Protein AF-A0A1B8UPN3-F1 (afdb_monomer_lite)

Radius of gyration: 16.13 Å; chains: 1; bounding box: 35×47×31 Å

pLDDT: mean 73.23, std 12.54, range [35.97, 93.94]

Foldseek 3Di:
DEDEQDFFPADAQFKKFWQQWDADPNDTDHGRFIKTFHDAAWQWTWIGTPPCVPVDTDIGGRVCCVVTIDTDPVRHPPQLVVLVVQCVVVPDDDWDQAFFWQDSDPVYIYGHDHPWIWDWDWDADPVRWIKTFTATDPRRGGRTIHGPVSCCVRCPDD

Structure (mmCIF, N/CA/C/O backbone):
data_AF-A0A1B8UPN3-F1
#
_entry.id   AF-A0A1B8UPN3-F1
#
loop_
_atom_site.group_PDB
_atom_site.id
_atom_site.type_symbol
_atom_site.label_atom_id
_atom_site.label_alt_id
_atom_site.label_comp_id
_atom_site.label_asym_id
_atom_site.label_entity_id
_atom_site.label_seq_id
_atom_site.pdbx_PDB_ins_code
_atom_site.Cartn_x
_atom_site.Cartn_y
_atom_site.Cartn_z
_atom_site.occupancy
_atom_site.B_iso_or_equiv
_atom_site.auth_seq_id
_atom_site.auth_comp_id
_atom_site.auth_asym_id
_atom_site.auth_atom_id
_atom_site.pdbx_PDB_model_num
ATOM 1 N N . MET A 1 1 ? -18.777 2.223 -8.160 1.00 45.97 1 MET A N 1
ATOM 2 C CA . MET A 1 1 ? -18.768 2.245 -6.682 1.00 45.97 1 MET A CA 1
ATOM 3 C C . MET A 1 1 ? -17.719 3.257 -6.261 1.00 45.97 1 MET A C 1
ATOM 5 O O . MET A 1 1 ? -16.617 3.184 -6.789 1.00 45.97 1 MET A O 1
ATOM 9 N N . ALA A 1 2 ? -18.079 4.237 -5.431 1.00 46.97 2 ALA A N 1
ATOM 10 C CA . ALA A 1 2 ? -17.120 5.192 -4.884 1.00 46.97 2 ALA A CA 1
ATOM 11 C C . ALA A 1 2 ? -16.565 4.609 -3.584 1.00 46.97 2 ALA A C 1
ATOM 13 O O . ALA A 1 2 ? -17.341 4.285 -2.689 1.00 46.97 2 ALA A O 1
ATOM 14 N N . ILE A 1 3 ? -15.250 4.436 -3.513 1.00 53.28 3 ILE A N 1
ATOM 15 C CA . ILE A 1 3 ? -14.555 4.018 -2.297 1.00 53.28 3 ILE A CA 1
ATOM 16 C C . ILE A 1 3 ? -13.811 5.261 -1.807 1.00 53.28 3 ILE A C 1
ATOM 18 O O . ILE A 1 3 ? -13.117 5.904 -2.594 1.00 53.28 3 ILE A O 1
ATOM 22 N N . TYR A 1 4 ? -13.996 5.653 -0.548 1.00 60.28 4 TYR A N 1
ATOM 23 C CA . TYR A 1 4 ? -13.131 6.666 0.076 1.00 60.28 4 TYR A CA 1
ATOM 24 C C . TYR A 1 4 ? -11.701 6.117 0.171 1.00 60.28 4 TYR A C 1
ATOM 26 O O . TYR A 1 4 ? -11.541 4.934 -0.078 1.00 60.28 4 TYR A O 1
ATOM 34 N N . LEU A 1 5 ? -10.657 6.893 0.470 1.00 64.19 5 LEU A N 1
ATOM 35 C CA . LEU A 1 5 ? -9.333 6.293 0.713 1.00 64.19 5 LEU A CA 1
ATOM 36 C C . LEU A 1 5 ? -9.246 5.742 2.154 1.00 64.19 5 LEU A C 1
ATOM 38 O O . LEU A 1 5 ? -8.846 6.520 3.018 1.00 64.19 5 LEU A O 1
ATOM 42 N N . PRO A 1 6 ? -9.561 4.463 2.494 1.00 64.56 6 PRO A N 1
ATOM 43 C CA . PRO A 1 6 ? -8.996 3.901 3.710 1.00 64.56 6 PRO A CA 1
ATOM 44 C C . PRO A 1 6 ? -7.456 3.900 3.683 1.00 64.56 6 PRO A C 1
ATOM 46 O O . PRO A 1 6 ? -6.831 3.933 2.617 1.00 64.56 6 PRO A O 1
ATOM 49 N N . PRO A 1 7 ? -6.833 3.843 4.864 1.00 68.19 7 PRO A N 1
ATOM 50 C CA . PRO A 1 7 ? -5.392 3.704 4.974 1.00 68.19 7 PRO A CA 1
ATOM 51 C C . PRO A 1 7 ? -4.907 2.430 4.269 1.00 68.19 7 PRO A C 1
ATOM 53 O O . PRO A 1 7 ? -5.611 1.416 4.177 1.00 68.19 7 PRO A O 1
ATOM 56 N N . LEU A 1 8 ? -3.685 2.499 3.750 1.00 75.31 8 LEU A N 1
ATOM 57 C CA . LEU A 1 8 ? -2.956 1.328 3.280 1.00 75.31 8 LEU A CA 1
ATOM 58 C C . LEU A 1 8 ? -2.722 0.374 4.466 1.00 75.31 8 LEU A C 1
ATOM 60 O O . LEU A 1 8 ? -2.355 0.807 5.552 1.00 75.31 8 LEU A O 1
ATOM 64 N N . TYR A 1 9 ? -2.912 -0.925 4.246 1.00 79.75 9 TYR A N 1
ATOM 65 C CA . TYR A 1 9 ? -2.700 -1.980 5.238 1.00 79.75 9 TYR A CA 1
ATOM 66 C C . TYR A 1 9 ? -1.253 -2.022 5.755 1.00 79.75 9 TYR A C 1
ATOM 68 O O . TYR A 1 9 ? -1.013 -2.230 6.940 1.00 79.75 9 TYR A O 1
ATOM 76 N N . CYS A 1 10 ? -0.279 -1.821 4.865 1.00 80.62 10 CYS A N 1
ATOM 77 C CA . CYS A 1 10 ? 1.143 -1.718 5.196 1.00 80.62 10 CYS A CA 1
ATOM 78 C C . CYS A 1 10 ? 1.923 -0.948 4.112 1.00 80.62 10 CYS A C 1
ATOM 80 O O . CYS A 1 10 ? 1.355 -0.555 3.087 1.00 80.62 10 CYS A O 1
ATOM 82 N N . GLY A 1 11 ? 3.217 -0.707 4.349 1.00 76.06 11 GLY A N 1
ATOM 83 C CA . GLY A 1 11 ? 4.098 0.071 3.472 1.00 76.06 11 GLY A CA 1
ATOM 84 C C . GLY A 1 11 ? 4.923 -0.755 2.489 1.00 76.06 11 GLY A C 1
ATOM 85 O O . GLY A 1 11 ? 4.898 -1.985 2.503 1.00 76.06 11 GLY A O 1
ATOM 86 N N . TYR A 1 12 ? 5.681 -0.054 1.642 1.00 76.19 12 TYR A N 1
ATOM 87 C CA . TYR A 1 12 ? 6.756 -0.652 0.844 1.00 76.19 12 TYR A CA 1
ATOM 88 C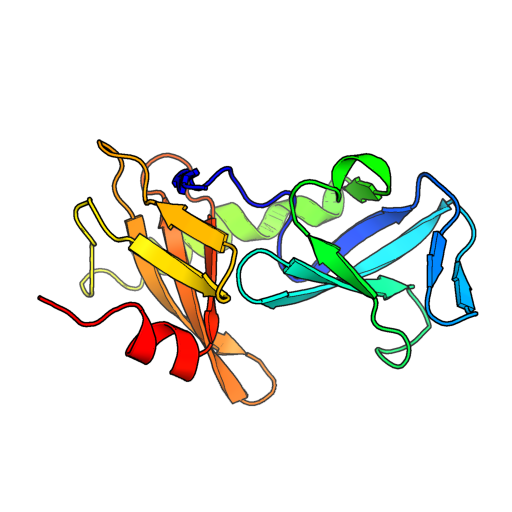 C . TYR A 1 12 ? 7.781 -1.308 1.781 1.00 76.19 12 TYR A C 1
ATOM 90 O O . TYR A 1 12 ? 8.035 -0.777 2.859 1.00 76.19 12 TYR A O 1
ATOM 98 N N . GLU A 1 13 ? 8.325 -2.465 1.396 1.00 77.88 13 GLU A N 1
ATOM 99 C CA . GLU A 1 13 ? 9.269 -3.274 2.190 1.00 77.88 13 GLU A CA 1
ATOM 100 C C . GLU A 1 13 ? 8.710 -3.853 3.499 1.00 77.88 13 GLU A C 1
ATOM 102 O O . GLU A 1 13 ? 9.427 -4.554 4.216 1.00 77.88 13 GLU A O 1
ATOM 107 N N . ALA A 1 14 ? 7.421 -3.646 3.794 1.00 83.75 14 ALA A N 1
ATOM 108 C CA . ALA A 1 14 ? 6.802 -4.216 4.981 1.00 83.75 14 ALA A CA 1
ATOM 109 C C . ALA A 1 14 ? 6.948 -5.743 4.991 1.00 83.75 14 ALA A C 1
ATOM 111 O O . ALA A 1 14 ? 6.705 -6.426 3.987 1.00 83.75 14 ALA A O 1
ATOM 112 N N . ARG A 1 15 ? 7.343 -6.270 6.152 1.00 88.81 15 ARG A N 1
ATOM 113 C CA . ARG A 1 15 ? 7.466 -7.706 6.403 1.00 88.81 15 ARG A CA 1
ATOM 114 C C . ARG A 1 15 ? 6.130 -8.247 6.882 1.00 88.81 15 ARG A C 1
ATOM 116 O O . ARG A 1 15 ? 5.549 -7.746 7.842 1.00 88.81 15 ARG A O 1
ATOM 123 N N . LEU A 1 16 ? 5.668 -9.288 6.209 1.00 90.44 16 LEU A N 1
ATOM 124 C CA . LEU A 1 16 ? 4.365 -9.893 6.423 1.00 90.44 16 LEU A CA 1
ATOM 125 C C . LEU A 1 16 ? 4.543 -11.359 6.805 1.00 90.44 16 LEU A C 1
ATOM 127 O O . LEU A 1 16 ? 5.362 -12.066 6.217 1.00 90.44 16 LEU A O 1
ATOM 131 N N . LYS A 1 17 ? 3.748 -11.834 7.754 1.00 92.44 17 LYS A N 1
ATOM 132 C CA . LYS A 1 17 ? 3.584 -13.252 8.052 1.00 92.44 17 LYS A CA 1
ATOM 133 C C . LYS A 1 17 ? 2.300 -13.729 7.392 1.00 92.44 17 LYS A C 1
ATOM 135 O O . LYS A 1 17 ? 1.233 -13.176 7.640 1.00 92.44 17 LYS A O 1
ATOM 140 N N . LEU A 1 18 ? 2.396 -14.746 6.544 1.00 92.50 18 LEU A N 1
ATOM 141 C CA . LEU A 1 18 ? 1.212 -15.365 5.964 1.00 92.50 18 LEU A CA 1
ATOM 142 C C . LEU A 1 18 ? 0.472 -16.163 7.055 1.00 92.50 18 LEU A C 1
ATOM 144 O O . LEU A 1 18 ? 1.069 -17.020 7.702 1.00 92.50 18 LEU A O 1
ATOM 148 N N . ILE A 1 19 ? -0.815 -15.898 7.266 1.00 93.94 19 ILE A N 1
ATOM 149 C CA . ILE A 1 19 ? -1.642 -16.570 8.288 1.00 93.94 19 ILE A CA 1
ATOM 150 C C . ILE A 1 19 ? -2.595 -17.619 7.699 1.00 93.94 19 ILE A C 1
ATOM 152 O O . ILE A 1 19 ? -3.229 -18.368 8.442 1.00 93.94 19 ILE A O 1
ATOM 156 N N . ARG A 1 20 ? -2.683 -17.708 6.367 1.00 90.62 20 ARG A N 1
ATOM 157 C CA . ARG A 1 20 ? -3.481 -18.702 5.633 1.00 90.62 20 ARG A CA 1
ATOM 158 C C . ARG A 1 20 ? -2.723 -19.206 4.418 1.00 90.62 20 ARG A C 1
ATOM 160 O O . ARG A 1 20 ? -2.034 -18.425 3.778 1.00 90.62 20 ARG A O 1
ATOM 167 N N . ASP A 1 21 ? -2.889 -20.478 4.073 1.00 87.75 21 ASP A N 1
ATOM 168 C CA . ASP A 1 21 ? -2.309 -21.017 2.842 1.00 87.75 21 ASP A CA 1
ATOM 169 C C . ASP A 1 21 ? -2.797 -20.230 1.617 1.00 87.75 21 ASP A C 1
ATOM 171 O O . ASP A 1 21 ? -3.959 -19.814 1.545 1.00 87.75 21 ASP A O 1
ATOM 175 N N . LEU A 1 22 ? -1.907 -20.030 0.647 1.00 83.62 22 LEU A N 1
ATOM 176 C CA . LEU A 1 22 ? -2.190 -19.240 -0.544 1.00 83.62 22 LEU A CA 1
ATOM 177 C C . LEU A 1 22 ? -1.805 -20.035 -1.793 1.00 83.62 22 LEU A C 1
ATOM 179 O O . LEU A 1 22 ? -0.666 -20.469 -1.937 1.00 83.62 22 LEU A O 1
ATOM 183 N N . ILE A 1 23 ? -2.767 -20.237 -2.695 1.00 79.88 23 ILE A N 1
ATOM 184 C CA . ILE A 1 23 ? -2.538 -20.847 -4.011 1.00 79.88 23 ILE A CA 1
ATOM 185 C C . ILE A 1 23 ? -2.682 -19.749 -5.056 1.00 79.88 23 ILE A C 1
ATOM 187 O O . ILE A 1 23 ? -3.724 -19.094 -5.127 1.00 79.88 23 ILE A O 1
ATOM 191 N N . TRP A 1 24 ? -1.647 -19.541 -5.866 1.00 71.44 24 TRP A N 1
ATOM 192 C CA . TRP A 1 24 ? -1.648 -18.500 -6.888 1.00 71.44 24 TRP A CA 1
ATOM 193 C C . TRP A 1 24 ? -0.854 -18.928 -8.118 1.00 71.44 24 TRP A C 1
ATOM 195 O O . TRP A 1 24 ? 0.329 -19.229 -7.998 1.00 71.44 24 TRP A O 1
ATOM 205 N N . ASN A 1 25 ? -1.482 -18.916 -9.300 1.00 65.25 25 ASN A N 1
ATOM 206 C CA . ASN A 1 25 ? -0.877 -19.392 -10.554 1.00 65.25 25 ASN A CA 1
ATOM 207 C C . ASN A 1 25 ? -0.205 -20.772 -10.392 1.00 65.25 25 ASN A C 1
ATOM 209 O O . ASN A 1 25 ? 0.957 -20.942 -10.747 1.00 65.25 25 ASN A O 1
ATOM 213 N N . ASP A 1 26 ? -0.920 -21.715 -9.771 1.00 67.38 26 ASP A N 1
ATOM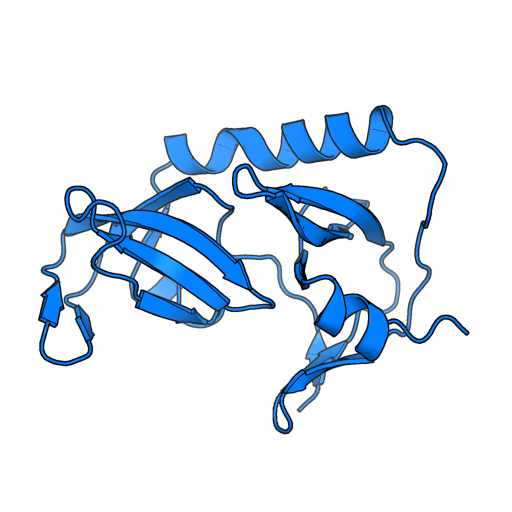 214 C CA . ASP A 1 26 ? -0.460 -23.081 -9.464 1.00 67.38 26 ASP A CA 1
ATOM 215 C C . ASP A 1 26 ? 0.731 -23.187 -8.493 1.00 67.38 26 ASP A C 1
ATOM 217 O O . ASP A 1 26 ? 1.217 -24.281 -8.208 1.00 67.38 26 ASP A O 1
ATOM 221 N N . LEU A 1 27 ? 1.166 -22.067 -7.909 1.00 71.94 27 LEU A N 1
ATOM 222 C CA . LEU A 1 27 ? 2.182 -22.041 -6.869 1.00 71.94 27 LEU A CA 1
ATOM 223 C C . LEU A 1 27 ? 1.532 -22.027 -5.481 1.00 71.94 27 LEU A C 1
ATOM 225 O O . LEU A 1 27 ? 0.769 -21.121 -5.139 1.00 71.94 27 LEU A O 1
ATOM 229 N N . PHE A 1 28 ? 1.865 -23.030 -4.672 1.00 84.19 28 PHE A N 1
ATOM 230 C CA . PHE A 1 28 ? 1.448 -23.126 -3.278 1.00 84.19 28 PHE A CA 1
ATOM 231 C C . PHE A 1 28 ? 2.445 -22.406 -2.364 1.00 84.19 28 PHE A C 1
ATOM 233 O O . PHE A 1 28 ? 3.625 -22.758 -2.312 1.00 84.19 28 PHE A O 1
ATOM 240 N N . VAL A 1 29 ? 1.958 -21.419 -1.614 1.00 83.81 29 VAL A N 1
ATOM 241 C CA . VAL A 1 29 ? 2.700 -20.744 -0.549 1.00 83.81 29 VAL A CA 1
ATOM 242 C C . VAL A 1 29 ? 2.098 -21.172 0.792 1.00 83.81 29 VAL A C 1
ATOM 244 O O . VAL A 1 29 ? 0.948 -20.826 1.078 1.00 83.81 29 VAL A O 1
ATOM 247 N N . PRO A 1 30 ? 2.842 -21.930 1.616 1.00 87.06 30 PRO A N 1
ATOM 248 C CA . PRO A 1 30 ? 2.328 -22.415 2.888 1.00 87.06 30 PRO A CA 1
ATOM 249 C C . PRO A 1 30 ? 2.173 -21.272 3.889 1.00 87.06 30 PRO A C 1
ATOM 251 O O . PRO A 1 30 ? 2.982 -20.336 3.905 1.00 87.06 30 PRO A O 1
ATOM 254 N N . LYS A 1 31 ? 1.178 -21.391 4.773 1.00 90.88 31 LYS A N 1
ATOM 255 C CA . LYS A 1 31 ? 1.028 -20.544 5.960 1.00 90.88 31 LYS A CA 1
ATOM 256 C C . LYS A 1 31 ? 2.340 -20.443 6.745 1.00 90.88 31 LYS A C 1
ATOM 258 O O . LYS A 1 31 ? 3.214 -21.300 6.653 1.00 90.88 31 LYS A O 1
ATOM 263 N N . GLU A 1 32 ? 2.463 -19.383 7.535 1.00 88.38 32 GLU A N 1
ATOM 264 C CA . GLU A 1 32 ? 3.642 -19.014 8.333 1.00 88.38 32 GLU A CA 1
ATOM 265 C C . GLU A 1 32 ? 4.857 -18.560 7.513 1.00 88.38 32 GLU A C 1
ATOM 267 O O . GLU A 1 32 ? 5.834 -18.070 8.083 1.00 88.38 32 GLU A O 1
ATOM 272 N N . LYS A 1 33 ? 4.800 -18.638 6.177 1.00 89.38 33 LYS A N 1
ATOM 273 C CA . LYS A 1 33 ? 5.852 -18.103 5.317 1.00 89.38 33 LYS A CA 1
ATOM 274 C C . LYS A 1 33 ? 5.957 -16.584 5.472 1.00 89.38 33 LYS A C 1
ATOM 276 O O . LYS A 1 33 ? 4.977 -15.849 5.342 1.00 89.38 33 LYS A O 1
ATOM 281 N N . GLU A 1 34 ? 7.180 -16.114 5.700 1.00 90.88 34 GLU A N 1
ATOM 282 C CA . GLU A 1 34 ? 7.489 -14.687 5.682 1.00 90.88 34 GLU A CA 1
ATOM 283 C C . GLU A 1 34 ? 7.487 -14.164 4.241 1.00 90.88 34 GLU A C 1
ATOM 285 O O . GLU A 1 34 ? 8.116 -14.739 3.346 1.00 90.88 34 GLU A O 1
ATOM 290 N N . CYS A 1 35 ? 6.798 -13.051 4.035 1.00 90.12 35 CYS A N 1
ATOM 291 C CA . CYS A 1 35 ? 6.681 -12.341 2.775 1.00 90.12 35 CYS A CA 1
ATOM 292 C C . CYS A 1 35 ? 7.095 -10.876 2.950 1.00 90.12 35 CYS A C 1
ATOM 294 O O . CYS A 1 35 ? 7.214 -10.368 4.066 1.00 90.12 35 CYS A O 1
ATOM 296 N N . ARG A 1 36 ? 7.310 -10.190 1.832 1.00 88.88 36 ARG A N 1
ATOM 297 C CA . ARG A 1 36 ? 7.689 -8.779 1.787 1.00 88.88 36 ARG A CA 1
ATOM 298 C C . ARG A 1 36 ? 6.885 -8.050 0.724 1.00 88.88 36 ARG A C 1
ATOM 300 O O . ARG A 1 36 ? 6.694 -8.591 -0.364 1.00 88.88 36 ARG A O 1
ATOM 307 N N . VAL A 1 37 ? 6.463 -6.823 1.009 1.00 86.62 37 VAL A N 1
ATOM 308 C CA . VAL A 1 37 ? 5.897 -5.934 -0.012 1.00 86.62 37 VAL A CA 1
ATOM 309 C C . VAL A 1 37 ? 7.020 -5.394 -0.887 1.00 86.62 37 VAL A C 1
ATOM 311 O O . VAL A 1 37 ? 7.886 -4.669 -0.408 1.00 86.62 37 VAL A O 1
ATOM 314 N N . VAL A 1 38 ? 7.004 -5.748 -2.167 1.00 86.19 38 VAL A N 1
ATOM 315 C CA . VAL A 1 38 ? 8.004 -5.316 -3.155 1.00 86.19 38 VAL A CA 1
ATOM 316 C C . VAL A 1 38 ? 7.516 -4.176 -4.034 1.00 86.19 38 VAL A C 1
ATOM 318 O O . VAL A 1 38 ? 8.323 -3.535 -4.689 1.00 86.19 38 VAL A O 1
ATOM 321 N N . ASP A 1 39 ? 6.213 -3.901 -4.061 1.00 81.44 39 ASP A N 1
ATOM 322 C CA . ASP A 1 39 ? 5.680 -2.687 -4.675 1.00 81.44 39 ASP A CA 1
ATOM 323 C C . ASP A 1 39 ? 4.259 -2.402 -4.172 1.00 81.44 39 ASP A C 1
ATOM 325 O O . ASP A 1 39 ? 3.567 -3.286 -3.659 1.00 81.44 39 ASP A O 1
ATOM 329 N N . ILE A 1 40 ? 3.810 -1.162 -4.354 1.00 79.88 40 ILE A N 1
ATOM 330 C CA . ILE A 1 40 ? 2.425 -0.739 -4.141 1.00 79.88 40 ILE A CA 1
ATOM 331 C C . ILE A 1 40 ? 2.015 0.078 -5.360 1.00 79.88 40 ILE A C 1
ATOM 333 O O . ILE A 1 40 ? 2.529 1.174 -5.584 1.00 79.88 40 ILE A O 1
ATOM 337 N N . ILE A 1 41 ? 1.078 -0.456 -6.142 1.00 75.25 41 ILE A N 1
ATOM 338 C CA . ILE A 1 41 ? 0.568 0.192 -7.351 1.00 75.25 41 ILE A CA 1
ATOM 339 C C . ILE A 1 41 ? -0.920 0.444 -7.169 1.00 75.25 41 ILE A C 1
ATOM 341 O O . ILE A 1 41 ? -1.730 -0.486 -7.062 1.00 75.25 41 ILE A O 1
ATOM 345 N N . GLY A 1 42 ? -1.280 1.722 -7.098 1.00 74.94 42 GLY A N 1
ATOM 346 C CA . GLY A 1 42 ? -2.601 2.141 -6.682 1.00 74.94 42 GLY A CA 1
ATOM 347 C C . GLY A 1 42 ? -2.904 1.590 -5.292 1.00 74.94 42 GLY A C 1
ATOM 348 O O . GLY A 1 42 ? -2.346 2.037 -4.295 1.00 74.94 42 GLY A O 1
ATOM 349 N N . TRP A 1 43 ? -3.845 0.647 -5.250 1.00 74.75 43 TRP A N 1
ATOM 350 C CA . TRP A 1 43 ? -4.428 0.049 -4.038 1.00 74.75 43 TRP A CA 1
ATOM 351 C C . TRP A 1 43 ? -4.088 -1.423 -3.880 1.00 74.75 43 TRP A C 1
ATOM 353 O O . TRP A 1 43 ? -4.761 -2.190 -3.185 1.00 74.75 43 TRP A O 1
ATOM 363 N N . THR A 1 44 ? -3.067 -1.822 -4.619 1.00 81.88 44 THR A N 1
ATOM 364 C CA . THR A 1 44 ? -2.702 -3.204 -4.788 1.00 81.88 44 THR A CA 1
ATOM 365 C C . THR A 1 44 ? -1.252 -3.365 -4.393 1.00 81.88 44 THR A C 1
ATOM 367 O O . THR A 1 44 ? -0.379 -2.633 -4.854 1.00 81.88 44 THR A O 1
ATOM 370 N N . TYR A 1 45 ? -1.021 -4.341 -3.539 1.00 86.62 45 TYR A N 1
ATOM 371 C CA . TYR A 1 45 ? 0.274 -4.776 -3.074 1.00 86.62 45 TYR A CA 1
ATOM 372 C C . TYR A 1 45 ? 0.850 -5.772 -4.059 1.00 86.62 45 TYR A C 1
ATOM 374 O O . TYR A 1 45 ? 0.139 -6.663 -4.528 1.00 86.62 45 TYR A O 1
ATOM 382 N N . ILE A 1 46 ? 2.137 -5.633 -4.347 1.00 88.25 46 ILE A N 1
ATOM 383 C CA . ILE A 1 46 ? 2.944 -6.695 -4.929 1.00 88.25 46 ILE A CA 1
ATOM 384 C C . ILE A 1 46 ? 3.755 -7.298 -3.786 1.00 88.25 46 ILE A C 1
ATOM 386 O O . ILE A 1 46 ? 4.510 -6.599 -3.113 1.00 88.25 46 ILE A O 1
ATOM 390 N N . ILE A 1 47 ? 3.547 -8.584 -3.526 1.00 90.31 47 ILE A N 1
ATOM 391 C CA . ILE A 1 47 ? 4.063 -9.303 -2.362 1.00 90.31 47 ILE A CA 1
ATOM 392 C C . ILE A 1 47 ? 4.921 -10.460 -2.843 1.00 90.31 47 ILE A C 1
ATOM 394 O O . ILE A 1 47 ? 4.532 -11.202 -3.739 1.00 90.31 47 ILE A O 1
ATOM 398 N N . CYS A 1 48 ? 6.069 -10.646 -2.214 1.00 89.69 48 CYS A N 1
ATOM 399 C CA . CYS A 1 48 ? 7.039 -11.655 -2.589 1.00 89.69 48 CYS A CA 1
ATOM 400 C C . CYS A 1 48 ? 7.403 -12.515 -1.367 1.00 89.69 48 CYS A C 1
ATOM 402 O O . CYS A 1 48 ? 7.783 -11.955 -0.332 1.00 89.69 48 CYS A O 1
ATOM 404 N N . PRO A 1 49 ? 7.318 -13.857 -1.439 1.00 88.38 49 PRO A N 1
ATOM 405 C CA . PRO A 1 49 ? 7.816 -14.728 -0.381 1.00 88.38 49 PRO A CA 1
ATOM 406 C C . PRO A 1 49 ? 9.327 -14.562 -0.202 1.00 88.38 49 PRO A C 1
ATOM 408 O O . PRO A 1 49 ? 10.094 -14.546 -1.172 1.00 88.38 49 PRO A O 1
ATOM 411 N N . LYS A 1 50 ? 9.785 -14.498 1.048 1.00 82.31 50 LYS A N 1
ATOM 412 C CA . LYS A 1 50 ? 11.210 -14.373 1.358 1.00 82.31 50 LYS A CA 1
ATOM 413 C C . LYS A 1 50 ? 11.988 -15.581 0.827 1.00 82.31 50 LYS A C 1
ATOM 415 O O . LYS A 1 50 ? 11.586 -16.732 1.024 1.00 82.31 50 LYS A O 1
ATOM 420 N N . GLY A 1 51 ? 13.106 -15.298 0.159 1.00 75.25 51 GLY A N 1
ATOM 421 C CA . GLY A 1 51 ? 13.958 -16.295 -0.499 1.00 75.25 51 GLY A CA 1
ATOM 422 C C . GLY A 1 51 ? 13.626 -16.561 -1.970 1.00 75.25 51 GLY A C 1
ATOM 423 O O . GLY A 1 51 ? 14.369 -17.286 -2.617 1.00 75.25 51 GLY A O 1
ATOM 424 N N . SER A 1 52 ? 12.562 -15.964 -2.521 1.00 76.12 52 SER A N 1
ATOM 425 C CA . SER A 1 52 ? 12.271 -16.056 -3.962 1.00 76.12 52 SER A CA 1
ATOM 426 C C . SER A 1 52 ? 12.930 -14.947 -4.798 1.00 76.12 52 SER A C 1
ATOM 428 O O . SER A 1 52 ? 12.856 -14.983 -6.020 1.00 76.12 52 SER A O 1
ATOM 430 N N . ASN A 1 53 ? 13.598 -13.966 -4.177 1.00 68.75 53 ASN A N 1
ATOM 431 C CA . ASN A 1 53 ? 14.309 -12.871 -4.859 1.00 68.75 53 ASN A CA 1
ATOM 432 C C . ASN A 1 53 ? 13.479 -12.141 -5.940 1.00 68.75 53 ASN A C 1
ATOM 434 O O . ASN A 1 53 ? 14.016 -11.768 -6.978 1.00 68.75 53 ASN A O 1
ATOM 438 N N . GLY A 1 54 ? 12.171 -11.961 -5.732 1.00 65.88 54 GLY A N 1
ATOM 439 C CA . GLY A 1 54 ? 11.295 -11.286 -6.703 1.00 65.88 54 GLY A CA 1
ATOM 440 C C . GLY A 1 54 ? 10.873 -12.150 -7.895 1.00 65.88 54 GLY A C 1
ATOM 441 O O . GLY A 1 54 ? 10.097 -11.699 -8.723 1.00 65.88 54 GLY A O 1
ATOM 442 N N . THR A 1 55 ? 11.317 -13.409 -7.984 1.00 72.19 55 THR A N 1
ATOM 443 C CA . THR A 1 55 ? 10.850 -14.327 -9.045 1.00 72.19 55 THR A CA 1
ATOM 444 C C . THR A 1 55 ? 9.387 -14.726 -8.875 1.00 72.19 55 THR A C 1
ATOM 446 O O . THR A 1 55 ? 8.740 -15.141 -9.834 1.00 72.19 55 THR A O 1
ATOM 449 N N . ILE A 1 56 ? 8.865 -14.593 -7.654 1.00 77.19 56 ILE A N 1
ATOM 450 C CA . ILE A 1 56 ? 7.485 -14.896 -7.307 1.00 77.19 56 ILE A CA 1
ATOM 451 C C . ILE A 1 56 ? 6.854 -13.625 -6.750 1.00 77.19 56 ILE A C 1
ATOM 453 O O . ILE A 1 56 ? 7.211 -13.170 -5.661 1.00 77.19 56 ILE A O 1
ATOM 457 N N . GLU A 1 57 ? 5.905 -13.076 -7.500 1.00 85.25 57 GLU A N 1
ATOM 458 C CA . GLU A 1 57 ? 5.166 -11.872 -7.142 1.00 85.25 57 GLU A CA 1
ATOM 459 C C . GLU A 1 57 ? 3.663 -12.150 -7.102 1.00 85.25 57 GLU A C 1
ATOM 461 O O . GLU A 1 57 ? 3.067 -12.674 -8.046 1.00 85.25 57 GLU A O 1
ATOM 466 N N . HIS A 1 58 ? 3.036 -11.757 -5.999 1.00 85.88 58 HIS A N 1
ATOM 467 C CA . HIS A 1 58 ? 1.607 -11.882 -5.773 1.00 85.88 58 HIS A CA 1
ATOM 468 C C . HIS A 1 58 ? 0.972 -10.508 -5.713 1.00 85.88 58 HIS A C 1
ATOM 470 O O . HIS A 1 58 ? 1.373 -9.655 -4.923 1.00 85.88 58 HIS A O 1
ATOM 476 N N . ARG A 1 59 ? -0.056 -10.308 -6.534 1.00 87.69 59 ARG A N 1
ATOM 477 C CA . ARG A 1 59 ? -0.802 -9.059 -6.579 1.00 87.69 59 ARG A CA 1
ATOM 478 C C . ARG A 1 59 ? -2.056 -9.173 -5.715 1.00 87.69 59 ARG A C 1
ATOM 480 O O . ARG A 1 59 ? -2.940 -9.965 -6.027 1.00 87.69 59 ARG A O 1
ATOM 487 N N . MET A 1 60 ? -2.162 -8.356 -4.672 1.00 87.75 60 MET A N 1
ATOM 488 C CA . MET A 1 60 ? -3.253 -8.428 -3.699 1.00 87.75 60 MET A CA 1
ATOM 489 C C . MET A 1 60 ? -3.847 -7.048 -3.392 1.00 87.75 60 MET A C 1
ATOM 491 O O . MET A 1 60 ? -3.115 -6.083 -3.212 1.00 87.75 60 MET A O 1
ATOM 495 N N . LYS A 1 61 ? -5.179 -6.922 -3.339 1.00 86.25 61 LYS A N 1
ATOM 496 C CA . LYS A 1 61 ? -5.838 -5.645 -3.007 1.00 86.25 61 LYS A CA 1
ATOM 497 C C . LYS A 1 61 ? -5.738 -5.341 -1.515 1.00 86.25 61 LYS A C 1
ATOM 499 O O . LYS A 1 61 ? -5.833 -6.252 -0.702 1.00 86.25 61 LYS A O 1
ATOM 504 N N . ASN A 1 62 ? -5.686 -4.057 -1.165 1.00 82.62 62 ASN A N 1
ATOM 505 C CA . ASN A 1 62 ? -5.681 -3.591 0.224 1.00 82.62 62 ASN A CA 1
ATOM 506 C C . ASN A 1 62 ? -6.787 -4.233 1.085 1.00 82.62 62 ASN A C 1
ATOM 508 O O . ASN A 1 62 ? -6.525 -4.717 2.178 1.00 82.62 62 ASN A O 1
ATOM 512 N N . SER A 1 63 ? -8.007 -4.328 0.546 1.00 81.56 63 SER A N 1
ATOM 513 C CA . SER A 1 63 ? -9.188 -4.838 1.259 1.00 81.56 63 SER A CA 1
ATOM 514 C C . SER A 1 63 ? -9.146 -6.321 1.631 1.00 81.56 63 SER A C 1
ATOM 516 O O . SER A 1 63 ? -10.021 -6.764 2.361 1.00 81.56 63 SER A O 1
ATOM 518 N N . ILE A 1 64 ? -8.208 -7.094 1.080 1.00 86.88 64 ILE A N 1
ATOM 519 C CA . ILE A 1 64 ? -8.076 -8.535 1.350 1.00 86.88 64 ILE A CA 1
ATOM 520 C C . ILE A 1 64 ? -6.767 -8.867 2.074 1.00 86.88 64 ILE A C 1
ATOM 522 O O . ILE A 1 64 ? -6.556 -10.014 2.450 1.00 86.88 64 ILE A O 1
ATOM 526 N N . MET A 1 65 ? -5.889 -7.883 2.298 1.00 88.56 65 MET A N 1
ATOM 527 C CA . MET A 1 65 ? -4.592 -8.105 2.944 1.00 88.56 65 MET A CA 1
ATOM 528 C C . MET A 1 65 ? -4.742 -8.711 4.342 1.00 88.56 65 MET A C 1
ATOM 530 O O . MET A 1 65 ? -4.069 -9.689 4.659 1.00 88.56 65 MET A O 1
ATOM 534 N N . SER A 1 66 ? -5.665 -8.178 5.148 1.00 88.44 66 SER A N 1
ATOM 535 C CA . SER A 1 66 ? -5.912 -8.613 6.529 1.00 88.44 66 SER A CA 1
ATOM 536 C C . SER A 1 66 ? -6.422 -10.047 6.656 1.00 88.44 66 SER A C 1
ATOM 538 O O . SER A 1 66 ? -6.313 -10.638 7.726 1.00 88.44 66 SER A O 1
ATOM 540 N N . ASP A 1 67 ? -6.983 -10.614 5.587 1.00 89.88 67 ASP A N 1
ATOM 541 C CA . ASP A 1 67 ? -7.497 -11.985 5.606 1.00 89.88 67 ASP A CA 1
ATOM 542 C C . ASP A 1 67 ? -6.378 -13.024 5.459 1.00 89.88 67 ASP A C 1
ATOM 544 O O . ASP A 1 67 ? -6.552 -14.177 5.862 1.00 89.88 67 ASP A O 1
ATOM 548 N N . TYR A 1 68 ? -5.246 -12.630 4.866 1.00 91.31 68 TYR A N 1
ATOM 549 C CA . TYR A 1 68 ? -4.147 -13.527 4.500 1.00 91.31 68 TYR A CA 1
ATOM 550 C C . TYR A 1 68 ? -2.847 -13.225 5.230 1.00 91.31 68 TYR A C 1
ATOM 552 O O . TYR A 1 68 ? -2.046 -14.139 5.428 1.00 91.31 68 TYR A O 1
ATOM 560 N N . PHE A 1 69 ? -2.630 -11.977 5.635 1.00 91.75 69 PHE A N 1
ATOM 561 C CA . PHE A 1 69 ? -1.374 -11.526 6.207 1.00 91.75 69 PHE A CA 1
ATOM 562 C C . PHE A 1 69 ? -1.569 -10.920 7.590 1.00 91.75 69 PHE A C 1
ATOM 564 O O . PHE A 1 69 ? -2.611 -10.355 7.914 1.00 91.75 69 PHE A O 1
ATOM 571 N N . GLU A 1 70 ? -0.517 -11.034 8.385 1.00 91.56 70 GLU A N 1
ATOM 572 C CA . GLU A 1 70 ? -0.292 -10.295 9.616 1.00 91.56 70 GLU A CA 1
ATOM 573 C C . GLU A 1 70 ? 1.003 -9.500 9.441 1.00 91.56 70 GLU A C 1
ATOM 575 O O . GLU A 1 70 ? 2.011 -10.034 8.964 1.00 91.56 70 GLU A O 1
ATOM 580 N N . VAL A 1 71 ? 0.992 -8.212 9.782 1.00 87.25 71 VAL A N 1
ATOM 581 C CA . VAL A 1 71 ? 2.204 -7.396 9.687 1.00 87.25 71 VAL A CA 1
ATOM 582 C C . VAL A 1 71 ? 3.112 -7.704 10.873 1.00 87.25 71 VAL A C 1
ATOM 584 O O . VAL A 1 71 ? 2.685 -7.654 12.022 1.00 87.25 71 VAL A O 1
ATOM 587 N N . ILE A 1 72 ? 4.376 -8.025 10.602 1.00 85.81 72 ILE A N 1
ATOM 588 C CA . ILE A 1 72 ? 5.369 -8.265 11.653 1.00 85.81 72 ILE A CA 1
ATOM 589 C C . ILE A 1 72 ? 5.740 -6.898 12.252 1.00 85.81 72 ILE A C 1
ATOM 591 O O . ILE A 1 72 ? 6.104 -6.006 11.491 1.00 85.81 72 ILE A O 1
ATOM 595 N N . GLU A 1 73 ? 5.650 -6.719 13.579 1.00 65.62 73 GLU A N 1
ATOM 596 C CA . GLU A 1 73 ? 5.756 -5.414 14.281 1.00 65.62 73 GLU A CA 1
ATOM 597 C C . GLU A 1 73 ? 6.978 -4.558 13.886 1.00 65.62 73 GLU A C 1
ATOM 599 O O . GLU A 1 73 ? 6.868 -3.337 13.759 1.00 65.62 73 GLU A O 1
ATOM 604 N N . ASP A 1 74 ? 8.129 -5.178 13.613 1.00 62.12 74 ASP A N 1
ATOM 605 C CA . ASP A 1 74 ? 9.345 -4.475 13.167 1.00 62.12 74 ASP A CA 1
ATOM 606 C C . ASP A 1 74 ? 9.295 -4.006 11.696 1.00 62.12 74 ASP A C 1
ATOM 608 O O . ASP A 1 74 ? 10.203 -3.328 11.221 1.00 62.12 74 ASP A O 1
ATOM 612 N N . GLY A 1 75 ? 8.248 -4.366 10.952 1.00 51.31 75 GLY A N 1
ATOM 613 C CA . GLY A 1 75 ? 8.043 -4.060 9.534 1.00 51.31 75 GLY A CA 1
ATOM 614 C C . GLY A 1 75 ? 7.181 -2.826 9.248 1.00 51.31 75 GLY A C 1
ATOM 615 O O . GLY A 1 75 ? 6.936 -2.540 8.078 1.00 51.31 75 GLY A O 1
ATOM 616 N N . ILE A 1 76 ? 6.707 -2.114 10.280 1.00 56.31 76 ILE A N 1
ATOM 617 C CA . ILE A 1 76 ? 5.812 -0.939 10.146 1.00 56.31 76 ILE A CA 1
ATOM 618 C C . ILE A 1 76 ? 6.549 0.382 10.428 1.00 56.31 76 ILE A C 1
ATOM 620 O O . ILE A 1 76 ? 6.116 1.452 10.006 1.00 56.31 76 ILE A O 1
ATOM 624 N N . LYS A 1 77 ? 7.688 0.329 11.126 1.00 50.56 77 LYS A N 1
ATOM 625 C CA . LYS A 1 77 ? 8.270 1.498 11.801 1.00 50.56 77 LYS A CA 1
ATOM 626 C C . LYS A 1 77 ? 8.947 2.604 10.958 1.00 50.56 77 LYS A C 1
ATOM 628 O O . LYS A 1 77 ? 9.062 3.684 11.526 1.00 50.56 77 LYS A O 1
ATOM 633 N N . PRO A 1 78 ? 9.351 2.467 9.676 1.00 56.03 78 PRO A N 1
ATOM 634 C CA . PRO A 1 78 ? 10.018 3.596 8.999 1.00 56.03 78 PRO A CA 1
ATOM 635 C C . PRO A 1 78 ? 9.079 4.615 8.338 1.00 56.03 78 PRO A C 1
ATOM 637 O O . PRO A 1 78 ? 9.430 5.776 8.191 1.00 56.03 78 PRO A O 1
ATOM 640 N N . TRP A 1 79 ? 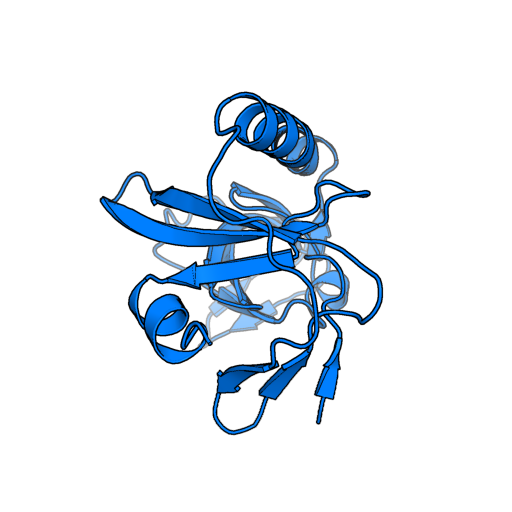7.868 4.232 7.933 1.00 60.91 79 TRP A N 1
ATOM 641 C CA . TRP A 1 79 ? 7.165 5.013 6.907 1.00 60.91 79 TRP A CA 1
ATOM 642 C C . TRP A 1 79 ? 6.504 6.302 7.429 1.00 60.91 79 TRP A C 1
ATOM 644 O O . TRP A 1 79 ? 6.607 7.332 6.767 1.00 60.91 79 TRP A O 1
ATOM 654 N N . ILE A 1 80 ? 5.886 6.313 8.613 1.00 66.56 80 ILE A N 1
ATOM 655 C CA . ILE A 1 80 ? 5.302 7.556 9.160 1.00 66.56 80 ILE A CA 1
ATOM 656 C C . ILE A 1 80 ? 6.392 8.610 9.403 1.00 66.56 80 ILE A C 1
ATOM 658 O O . ILE A 1 80 ? 6.201 9.779 9.072 1.00 66.56 80 ILE A O 1
ATOM 662 N N . GLU A 1 81 ? 7.548 8.204 9.928 1.00 69.88 81 GLU A N 1
ATOM 663 C CA . GLU A 1 81 ? 8.663 9.118 10.197 1.00 69.88 81 GLU A CA 1
ATOM 664 C C . GLU A 1 81 ? 9.360 9.570 8.905 1.00 69.88 81 GLU A C 1
ATOM 666 O O . GLU A 1 81 ? 9.594 10.766 8.739 1.00 69.88 81 GLU A O 1
ATOM 671 N N . ASP A 1 82 ? 9.573 8.675 7.933 1.00 71.12 82 ASP A N 1
ATOM 672 C CA . ASP A 1 82 ? 10.088 9.033 6.602 1.00 71.12 82 ASP A CA 1
ATOM 673 C C . ASP A 1 82 ? 9.141 9.997 5.868 1.00 71.12 82 ASP A C 1
ATOM 675 O O . ASP A 1 82 ? 9.579 10.925 5.184 1.00 71.12 82 ASP A O 1
ATOM 679 N N . ASN A 1 83 ? 7.826 9.821 6.031 1.00 72.00 83 ASN A N 1
ATOM 680 C CA . ASN A 1 83 ? 6.818 10.724 5.483 1.00 72.00 83 ASN A CA 1
ATOM 681 C C . ASN A 1 83 ? 6.838 12.090 6.172 1.00 72.00 83 ASN A C 1
ATOM 683 O O . ASN A 1 83 ? 6.778 13.109 5.484 1.00 72.00 83 ASN A O 1
ATOM 687 N N . LYS A 1 84 ? 6.935 12.129 7.507 1.00 74.19 84 LYS A N 1
ATOM 688 C CA . LYS A 1 84 ? 7.082 13.380 8.268 1.00 74.19 84 LYS A CA 1
ATOM 689 C C . LYS A 1 84 ? 8.330 14.138 7.828 1.00 74.19 84 LYS A C 1
ATOM 691 O O . LYS A 1 84 ? 8.236 15.330 7.537 1.00 74.19 84 LYS A O 1
ATOM 696 N N . LEU A 1 85 ? 9.464 13.442 7.711 1.00 73.25 85 LEU A N 1
ATOM 697 C CA . LEU A 1 85 ? 10.719 13.997 7.206 1.00 73.25 85 LEU A CA 1
ATOM 698 C C . LEU A 1 85 ? 10.540 14.537 5.786 1.00 73.25 85 LEU A C 1
ATOM 700 O O . LEU A 1 85 ? 10.779 15.719 5.560 1.00 73.25 85 LEU A O 1
ATOM 704 N N . SER A 1 86 ? 9.992 13.736 4.869 1.00 71.19 86 SER A N 1
ATOM 705 C CA . SER A 1 86 ? 9.748 14.137 3.476 1.00 71.19 86 SER A CA 1
ATOM 706 C C . SER A 1 86 ? 8.838 15.362 3.361 1.00 71.19 86 SER A C 1
ATOM 708 O O . SER A 1 86 ? 9.088 16.238 2.537 1.00 71.19 86 SER A O 1
ATOM 710 N N . ILE A 1 87 ? 7.797 15.464 4.193 1.00 71.75 87 ILE A N 1
ATOM 711 C CA . ILE A 1 87 ? 6.904 16.631 4.227 1.00 71.75 87 ILE A CA 1
ATOM 712 C C . ILE A 1 87 ? 7.636 17.861 4.776 1.00 71.75 87 ILE A C 1
ATOM 714 O O . ILE A 1 87 ? 7.468 18.954 4.236 1.00 71.75 87 ILE A O 1
ATOM 718 N N . SER A 1 88 ? 8.461 17.691 5.815 1.00 70.88 88 SER A N 1
ATOM 719 C CA . SER A 1 88 ? 9.231 18.783 6.421 1.00 70.88 88 SER A CA 1
ATOM 720 C C . SER A 1 88 ? 10.357 19.302 5.513 1.00 70.88 88 SER A C 1
ATOM 722 O O . SER A 1 88 ? 10.573 20.511 5.422 1.00 70.88 88 SER A O 1
ATOM 724 N N . GLU A 1 89 ? 11.025 18.416 4.770 1.00 64.94 89 GLU A N 1
ATOM 725 C CA . GLU A 1 89 ? 12.122 18.753 3.858 1.00 64.94 89 GLU A CA 1
ATOM 726 C C . GLU A 1 89 ? 11.613 19.299 2.514 1.00 64.94 89 GLU A C 1
ATOM 728 O O . GLU A 1 89 ? 12.234 20.187 1.932 1.00 64.94 89 GLU A O 1
ATOM 733 N N . GLN A 1 90 ? 10.455 18.832 2.028 1.00 58.06 90 GLN A N 1
ATOM 734 C CA . GLN A 1 90 ? 9.869 19.249 0.744 1.00 58.06 90 GLN A CA 1
ATOM 735 C C . GLN A 1 90 ? 8.832 20.376 0.872 1.00 58.06 90 GLN A C 1
ATOM 737 O O . GLN A 1 90 ? 7.909 20.478 0.054 1.00 58.06 90 GLN A O 1
ATOM 742 N N . THR A 1 91 ? 8.979 21.252 1.871 1.00 50.28 91 THR A N 1
ATOM 743 C CA . THR A 1 91 ? 8.090 22.400 2.102 1.00 50.28 91 THR A CA 1
ATOM 744 C C . THR A 1 91 ? 8.067 23.346 0.887 1.00 50.28 91 THR A C 1
ATOM 746 O O . THR A 1 91 ? 8.855 24.283 0.846 1.00 50.28 91 THR A O 1
ATOM 749 N N . LEU A 1 92 ? 7.194 23.096 -0.111 1.00 48.75 92 LEU A N 1
ATOM 750 C CA . LEU A 1 92 ? 6.465 24.095 -0.930 1.00 48.75 92 LEU A CA 1
ATOM 751 C C . LEU A 1 92 ? 5.676 23.581 -2.153 1.00 48.75 92 LEU A C 1
ATOM 753 O O . LEU A 1 92 ? 5.124 24.422 -2.864 1.00 48.75 92 LEU A O 1
ATOM 757 N N . ARG A 1 93 ? 5.559 22.282 -2.473 1.00 48.78 93 ARG A N 1
ATOM 758 C CA . ARG A 1 93 ? 4.833 21.894 -3.708 1.00 48.78 93 ARG A CA 1
ATOM 759 C C . ARG A 1 93 ? 3.716 20.868 -3.499 1.00 48.78 93 ARG A C 1
ATOM 761 O O . ARG A 1 93 ? 3.938 19.744 -3.076 1.00 48.78 93 ARG A O 1
ATOM 768 N N . SER A 1 94 ? 2.509 21.328 -3.852 1.00 55.78 94 SER A N 1
ATOM 769 C CA . SER A 1 94 ? 1.230 20.618 -4.006 1.00 55.78 94 SER A CA 1
ATOM 770 C C . SER A 1 94 ? 0.581 20.028 -2.747 1.00 55.78 94 SER A C 1
ATOM 772 O O . SER A 1 94 ? 0.380 18.819 -2.634 1.00 55.78 94 SER A O 1
ATOM 774 N N . LYS A 1 95 ? 0.133 20.914 -1.846 1.00 58.84 95 LYS A N 1
ATOM 775 C CA . LYS A 1 95 ? -0.989 20.629 -0.935 1.00 58.84 95 LYS A CA 1
ATOM 776 C C . LYS A 1 95 ? -2.272 20.577 -1.776 1.00 58.84 95 LYS A C 1
ATOM 778 O O . LYS A 1 95 ? -2.632 21.576 -2.396 1.00 58.84 95 LYS A O 1
ATOM 783 N N . LEU A 1 96 ? -2.925 19.419 -1.857 1.00 60.62 96 LEU A N 1
ATOM 784 C CA . LEU A 1 96 ? -4.162 19.247 -2.624 1.00 60.62 96 LEU A CA 1
ATOM 785 C C . LEU A 1 96 ? -5.373 19.386 -1.705 1.00 60.62 96 LEU A C 1
ATOM 787 O O . LEU A 1 96 ? -5.489 18.689 -0.695 1.00 60.62 96 LEU A O 1
ATOM 791 N N . VAL A 1 97 ? -6.299 20.267 -2.084 1.00 54.12 97 VAL A N 1
ATOM 792 C CA . VAL A 1 97 ? -7.533 20.525 -1.338 1.00 54.12 97 VAL A CA 1
ATOM 793 C C . VAL A 1 97 ? -8.723 19.911 -2.082 1.00 54.12 97 VAL A C 1
ATOM 795 O O . VAL A 1 97 ? -9.334 20.565 -2.914 1.00 54.12 97 VAL A O 1
ATOM 798 N N . LYS A 1 98 ? -9.060 18.674 -1.692 1.00 59.84 98 LYS A N 1
ATOM 799 C CA . LYS A 1 98 ? -10.400 18.039 -1.737 1.00 59.84 98 LYS A CA 1
ATOM 800 C C . LYS A 1 98 ? -11.031 17.775 -3.130 1.00 59.84 98 LYS A C 1
ATOM 802 O O . LYS A 1 98 ? -10.652 18.334 -4.147 1.00 59.84 98 LYS A O 1
ATOM 807 N N . ASP A 1 99 ? -11.989 16.840 -3.144 1.00 53.03 99 ASP A N 1
ATOM 808 C CA . ASP A 1 99 ? -12.875 16.436 -4.260 1.00 53.03 99 ASP A CA 1
ATOM 809 C C . ASP A 1 99 ? -12.240 15.798 -5.520 1.00 53.03 99 ASP A C 1
ATOM 811 O O . ASP A 1 99 ? -12.830 15.795 -6.603 1.00 53.03 99 ASP A O 1
ATOM 815 N N . ILE A 1 100 ? -11.079 15.149 -5.388 1.00 58.53 100 ILE A N 1
ATOM 816 C CA . ILE A 1 100 ? -10.453 14.419 -6.503 1.00 58.53 100 ILE A CA 1
ATOM 817 C C . ILE A 1 100 ? -11.034 13.004 -6.615 1.00 58.53 100 ILE A C 1
ATOM 819 O O . ILE A 1 100 ? -11.053 12.235 -5.648 1.00 58.53 100 ILE A O 1
ATOM 823 N N . LYS A 1 101 ? -11.476 12.649 -7.827 1.00 58.94 101 LYS A N 1
ATOM 824 C CA . LYS A 1 101 ? -11.870 11.286 -8.206 1.00 58.94 101 LYS A CA 1
ATOM 825 C C . LYS A 1 101 ? -10.755 10.620 -8.998 1.00 58.94 101 LYS A C 1
ATOM 827 O O . LYS A 1 101 ? -10.526 10.943 -10.164 1.00 58.94 101 LYS A O 1
ATOM 832 N N . ILE A 1 102 ? -10.104 9.643 -8.387 1.00 61.69 102 ILE A N 1
ATOM 833 C CA . ILE A 1 102 ? -9.019 8.882 -8.999 1.00 61.69 102 ILE A CA 1
ATOM 834 C C . ILE A 1 102 ? -9.596 7.577 -9.541 1.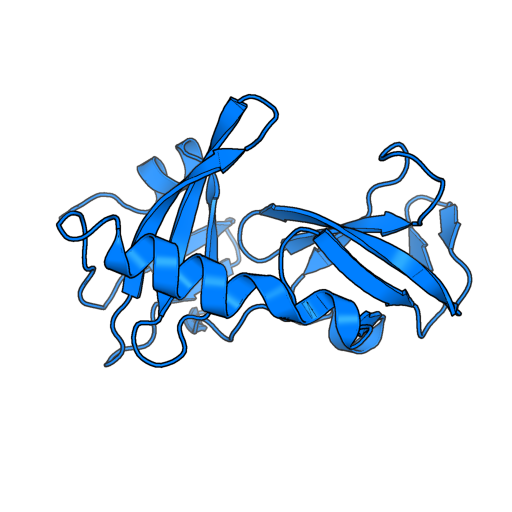00 61.69 102 ILE A C 1
ATOM 836 O O . ILE A 1 102 ? -10.225 6.805 -8.822 1.00 61.69 102 ILE A O 1
ATOM 840 N N . HIS A 1 103 ? -9.412 7.324 -10.833 1.00 59.75 103 HIS A N 1
ATOM 841 C CA . HIS A 1 103 ? -9.980 6.152 -11.499 1.00 59.75 103 HIS A CA 1
ATOM 842 C C . HIS A 1 103 ? -8.913 5.071 -11.658 1.00 59.75 103 HIS A C 1
ATOM 844 O O . HIS A 1 103 ? -8.266 5.030 -12.695 1.00 59.75 103 HIS A O 1
ATOM 850 N N . ILE A 1 104 ? -8.738 4.172 -10.685 1.00 56.62 104 ILE A N 1
ATOM 851 C CA . ILE A 1 104 ? -7.704 3.123 -10.803 1.00 56.62 104 ILE A CA 1
ATOM 852 C C . ILE A 1 104 ? -7.966 2.229 -12.027 1.00 56.62 104 ILE A C 1
ATOM 854 O O . ILE A 1 104 ? -7.048 1.866 -12.756 1.00 56.62 104 ILE A O 1
ATOM 858 N N . ASN A 1 105 ? -9.228 1.873 -12.289 1.00 53.53 105 ASN A N 1
ATOM 859 C CA . ASN A 1 105 ? -9.622 1.117 -13.480 1.00 53.53 105 ASN A CA 1
ATOM 860 C C . ASN A 1 105 ? -11.093 1.391 -13.855 1.00 53.53 105 ASN A C 1
ATOM 862 O O . ASN A 1 105 ? -11.786 2.154 -13.188 1.00 53.53 105 ASN A O 1
ATOM 866 N N . LYS A 1 106 ? -11.599 0.759 -14.929 1.00 55.41 106 LYS A N 1
ATOM 867 C CA . LYS A 1 106 ? -12.984 0.961 -15.414 1.00 55.41 106 LYS A CA 1
ATOM 868 C C . LYS A 1 106 ? -14.074 0.633 -14.377 1.00 55.41 106 LYS A C 1
ATOM 870 O O . LYS A 1 106 ? -15.218 1.022 -14.583 1.00 55.41 106 LYS A O 1
ATOM 875 N N . ARG A 1 107 ? -13.759 -0.118 -13.317 1.00 50.66 107 ARG A N 1
ATOM 876 C CA . ARG A 1 107 ? -14.721 -0.609 -12.317 1.00 50.66 107 ARG A CA 1
ATOM 877 C C . ARG A 1 107 ? -14.519 -0.003 -10.923 1.00 50.66 107 ARG A C 1
ATOM 879 O O . ARG A 1 107 ? -15.427 -0.105 -10.102 1.00 50.66 107 ARG A O 1
ATOM 886 N N . GLU A 1 108 ? -13.385 0.647 -10.666 1.00 54.59 108 GLU A N 1
ATOM 887 C CA . GLU A 1 108 ? -13.013 1.174 -9.349 1.00 54.59 108 GLU A CA 1
ATOM 888 C C . GLU A 1 108 ? -12.664 2.664 -9.421 1.00 54.59 108 GLU A C 1
ATOM 890 O O . GLU A 1 108 ? -11.764 3.088 -10.150 1.00 54.59 108 GLU A O 1
ATOM 895 N N . THR A 1 109 ? -13.388 3.458 -8.631 1.00 56.78 109 THR A N 1
ATOM 896 C CA . THR A 1 109 ? -13.149 4.891 -8.451 1.00 56.78 109 THR A CA 1
ATOM 897 C C . THR A 1 109 ? -12.890 5.159 -6.981 1.00 56.78 109 THR A C 1
ATOM 899 O O . THR A 1 109 ? -13.698 4.799 -6.122 1.00 56.78 109 THR A O 1
ATOM 902 N N . ILE A 1 110 ? -11.774 5.821 -6.720 1.00 62.31 110 ILE A N 1
ATOM 903 C CA . ILE A 1 110 ? -11.394 6.310 -5.409 1.00 62.31 110 ILE A CA 1
ATOM 904 C C . ILE A 1 110 ? -11.772 7.773 -5.296 1.00 62.31 110 ILE A C 1
ATOM 906 O O . ILE A 1 110 ? -11.484 8.570 -6.189 1.00 62.31 110 ILE A O 1
ATOM 910 N N . CYS A 1 111 ? -12.368 8.124 -4.169 1.00 61.03 111 CYS A N 1
ATOM 911 C CA . CYS A 1 111 ? -12.670 9.491 -3.799 1.00 61.03 111 CYS A CA 1
ATOM 912 C C . CYS A 1 111 ? -11.807 9.894 -2.608 1.00 61.03 111 CYS A C 1
ATOM 914 O O . CYS A 1 111 ? -11.803 9.211 -1.585 1.00 61.03 111 CYS A O 1
ATOM 916 N N . ILE A 1 112 ? -11.123 11.031 -2.718 1.00 65.19 112 ILE A N 1
ATOM 917 C CA . ILE A 1 112 ? -10.481 11.662 -1.564 1.00 65.19 112 ILE A CA 1
ATOM 918 C C . ILE A 1 112 ? -11.558 12.077 -0.557 1.00 65.19 112 ILE A C 1
ATOM 920 O O . ILE A 1 112 ? -12.552 12.701 -0.934 1.00 65.19 112 ILE A O 1
ATOM 924 N N . GLU A 1 113 ? -11.383 11.707 0.715 1.00 64.06 113 GLU A N 1
ATOM 925 C CA . GLU A 1 113 ? -12.359 12.021 1.758 1.00 64.06 113 GLU A CA 1
ATOM 926 C C . GLU A 1 113 ? -12.537 13.534 1.906 1.00 64.06 113 GLU A C 1
ATOM 928 O O . GLU A 1 113 ? -11.580 14.289 2.110 1.00 64.06 113 GLU A O 1
ATOM 933 N N . LYS A 1 114 ? -13.789 13.983 1.783 1.00 58.53 114 LYS A N 1
ATOM 934 C CA . LYS A 1 114 ? -14.136 15.396 1.886 1.00 58.53 114 LYS A CA 1
ATOM 935 C C . LYS A 1 114 ? -13.852 15.869 3.306 1.00 58.53 114 LYS A C 1
ATOM 937 O O . LYS A 1 114 ? -14.394 15.329 4.259 1.00 58.53 114 LYS A O 1
ATOM 942 N N . GLY A 1 115 ? -13.036 16.908 3.434 1.00 59.94 115 GLY A N 1
ATOM 943 C CA . GLY A 1 115 ? -12.678 17.469 4.737 1.00 59.94 115 GLY A CA 1
ATOM 944 C C . GLY A 1 115 ? -11.207 17.291 5.085 1.00 59.94 115 GLY A C 1
ATOM 945 O O . GLY A 1 115 ? -10.667 18.197 5.708 1.00 59.94 115 GLY A O 1
ATOM 946 N N . ARG A 1 116 ? -10.555 16.243 4.573 1.00 69.94 116 ARG A N 1
ATOM 947 C CA . ARG A 1 116 ? -9.139 15.949 4.828 1.00 69.94 116 ARG A CA 1
ATOM 948 C C . ARG A 1 116 ? -8.216 16.632 3.827 1.00 69.94 116 ARG A C 1
ATOM 950 O O . ARG A 1 116 ? -8.658 17.030 2.741 1.00 69.94 116 ARG A O 1
ATOM 957 N N . THR A 1 117 ? -6.947 16.755 4.191 1.00 73.31 117 THR A N 1
ATOM 958 C CA . THR A 1 117 ? -5.926 17.344 3.328 1.00 73.31 117 THR A CA 1
ATOM 959 C C . THR A 1 117 ? -4.828 16.341 3.033 1.00 73.31 117 THR A C 1
ATOM 961 O O . THR A 1 117 ? -4.466 15.544 3.890 1.00 73.31 117 THR A O 1
ATOM 964 N N . TYR A 1 118 ? -4.301 16.389 1.809 1.00 76.44 118 TYR A N 1
ATOM 965 C CA . TYR A 1 118 ? -3.287 15.450 1.359 1.00 76.44 118 TYR A CA 1
ATOM 966 C C . TYR A 1 118 ? -2.116 16.189 0.716 1.00 76.44 118 TYR A C 1
ATOM 968 O O . TYR A 1 118 ? -2.296 17.124 -0.072 1.00 76.44 118 TYR A O 1
ATOM 976 N N . TYR A 1 119 ? -0.913 15.729 1.027 1.00 75.25 119 TYR A N 1
ATOM 977 C CA . TYR A 1 119 ? 0.315 16.075 0.335 1.00 75.25 119 TYR A CA 1
ATOM 978 C C . TYR A 1 119 ? 0.496 15.154 -0.857 1.00 75.25 119 TYR A C 1
ATOM 980 O O . TYR A 1 119 ? 0.359 13.938 -0.730 1.00 75.25 119 TYR A O 1
ATOM 988 N N . CYS A 1 120 ? 0.824 15.728 -2.010 1.00 76.38 120 CYS A N 1
ATOM 989 C CA . CYS A 1 120 ? 1.242 14.954 -3.165 1.00 76.38 120 CYS A CA 1
ATOM 990 C C . CYS A 1 120 ? 2.749 15.087 -3.352 1.00 76.38 120 CYS A C 1
ATOM 992 O O . CYS A 1 120 ? 3.225 16.122 -3.821 1.00 76.38 120 CYS A O 1
ATOM 994 N N . LEU A 1 121 ? 3.485 14.046 -2.965 1.00 76.75 121 LEU A N 1
ATOM 995 C CA . LEU A 1 121 ? 4.942 14.032 -3.009 1.00 76.75 121 LEU A CA 1
ATOM 996 C C . LEU A 1 121 ? 5.444 13.122 -4.118 1.00 76.75 121 LEU A C 1
ATOM 998 O O . LEU A 1 121 ? 4.960 12.004 -4.315 1.00 76.75 121 LEU A O 1
ATOM 1002 N N . LYS A 1 122 ? 6.445 13.618 -4.833 1.00 79.50 122 LYS A N 1
ATOM 1003 C CA . LYS A 1 122 ? 7.117 12.898 -5.905 1.00 79.50 122 LYS A CA 1
ATOM 1004 C C . LYS A 1 122 ? 8.260 12.076 -5.317 1.00 79.50 122 LYS A C 1
ATOM 1006 O O . LYS A 1 122 ? 9.041 12.588 -4.523 1.00 79.50 122 LYS A O 1
ATOM 1011 N N . ASP A 1 123 ? 8.354 10.824 -5.732 1.00 77.94 123 ASP A N 1
ATOM 1012 C CA . ASP A 1 123 ? 9.306 9.837 -5.228 1.00 77.94 123 ASP A CA 1
ATOM 1013 C C . ASP A 1 123 ? 9.921 9.064 -6.404 1.00 77.94 123 ASP A C 1
ATOM 1015 O O . ASP A 1 123 ? 9.255 8.831 -7.418 1.00 77.94 123 ASP A O 1
ATOM 1019 N N . GLN A 1 124 ? 11.194 8.692 -6.293 1.00 76.94 124 GLN A N 1
ATOM 1020 C CA . GLN A 1 124 ? 11.907 7.935 -7.318 1.00 76.94 124 GLN A CA 1
ATOM 1021 C C . GLN A 1 124 ? 12.409 6.630 -6.710 1.00 76.94 124 GLN A C 1
ATOM 1023 O O . GLN A 1 124 ? 13.215 6.632 -5.785 1.00 76.94 124 GLN A O 1
ATOM 1028 N N . ALA A 1 125 ? 11.925 5.509 -7.240 1.00 71.38 125 ALA A N 1
ATOM 1029 C CA . ALA A 1 125 ? 12.382 4.198 -6.817 1.00 71.38 125 ALA A CA 1
ATOM 1030 C C . ALA A 1 125 ? 13.836 3.948 -7.243 1.00 71.38 125 ALA A C 1
ATOM 1032 O O . ALA A 1 125 ? 14.362 4.574 -8.165 1.00 71.38 125 ALA A O 1
ATOM 1033 N N . THR A 1 126 ? 14.473 2.981 -6.585 1.00 68.62 126 THR A N 1
ATOM 1034 C CA . THR A 1 126 ? 15.861 2.565 -6.839 1.00 68.62 126 THR A CA 1
ATOM 1035 C C . THR A 1 126 ? 16.100 2.078 -8.268 1.00 68.62 126 THR A C 1
ATOM 1037 O O . THR A 1 126 ? 17.204 2.214 -8.783 1.00 68.62 126 THR A O 1
ATOM 1040 N N . ASP A 1 127 ? 15.068 1.553 -8.927 1.00 71.31 127 ASP A N 1
ATOM 1041 C CA . ASP A 1 127 ? 15.090 1.139 -10.334 1.00 71.31 127 ASP A CA 1
ATOM 1042 C C . ASP A 1 127 ? 14.821 2.291 -11.325 1.00 71.31 127 ASP A C 1
ATOM 1044 O O . ASP A 1 127 ? 14.667 2.071 -12.526 1.00 71.31 127 ASP A O 1
ATOM 1048 N N . GLY A 1 128 ? 14.763 3.532 -10.833 1.00 75.81 128 GLY A N 1
ATOM 1049 C CA . GLY A 1 128 ? 14.567 4.744 -11.621 1.00 75.81 128 GLY A CA 1
ATOM 1050 C C . GLY A 1 128 ? 13.106 5.080 -11.923 1.00 75.81 128 GLY A C 1
ATOM 1051 O O . GLY A 1 128 ? 12.848 6.160 -12.466 1.00 75.81 128 GLY A O 1
ATOM 1052 N N . ARG A 1 129 ? 12.142 4.216 -11.565 1.00 79.19 129 ARG A N 1
ATOM 1053 C CA . ARG A 1 129 ? 10.714 4.493 -11.778 1.00 79.19 129 ARG A CA 1
ATOM 1054 C C . ARG A 1 129 ? 10.240 5.668 -10.924 1.00 79.19 129 ARG A C 1
ATOM 1056 O O . ARG A 1 129 ? 10.595 5.811 -9.757 1.00 79.19 129 ARG A O 1
ATOM 1063 N N . MET A 1 130 ? 9.392 6.497 -11.526 1.00 78.12 130 MET A N 1
ATOM 1064 C CA . MET A 1 130 ? 8.851 7.710 -10.915 1.00 78.12 130 MET A CA 1
ATOM 1065 C C . MET A 1 130 ? 7.446 7.462 -10.377 1.00 78.12 130 MET A C 1
ATOM 1067 O O . MET A 1 130 ? 6.554 7.041 -11.122 1.00 78.12 130 MET A O 1
ATOM 1071 N N . PHE A 1 131 ? 7.241 7.799 -9.109 1.00 80.62 131 PHE A N 1
ATOM 1072 C CA . PHE A 1 131 ? 5.980 7.629 -8.406 1.00 80.62 131 PHE A CA 1
ATOM 1073 C C . PHE A 1 131 ? 5.508 8.928 -7.759 1.00 80.62 131 PHE A C 1
ATOM 1075 O O . PHE A 1 131 ? 6.292 9.814 -7.422 1.00 80.62 131 PHE A O 1
ATOM 1082 N N . TRP A 1 132 ? 4.199 9.011 -7.563 1.00 80.25 132 TRP A N 1
ATOM 1083 C CA . TRP A 1 132 ? 3.533 10.080 -6.838 1.00 80.25 132 TRP A CA 1
ATOM 1084 C C . TRP A 1 132 ? 2.756 9.477 -5.676 1.00 80.25 132 TRP A C 1
ATOM 1086 O O . TRP A 1 132 ? 1.896 8.616 -5.869 1.00 80.25 132 TRP A O 1
ATOM 1096 N N . ASN A 1 133 ? 3.081 9.916 -4.466 1.00 78.50 133 A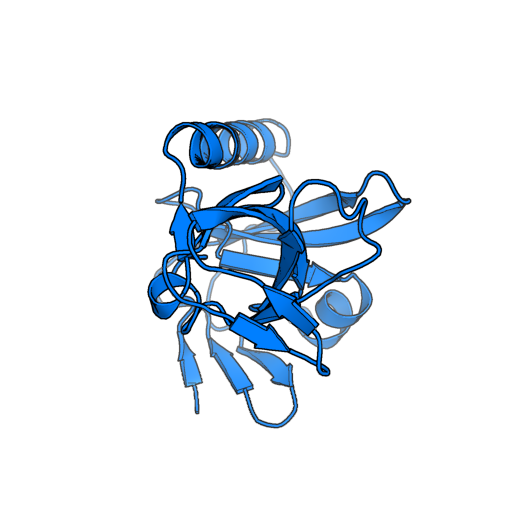SN A N 1
ATOM 1097 C CA . ASN A 1 133 ? 2.463 9.474 -3.227 1.00 78.50 133 ASN A CA 1
ATOM 1098 C C . ASN A 1 133 ? 1.461 10.535 -2.759 1.00 78.50 133 ASN A C 1
ATOM 1100 O O . ASN A 1 133 ? 1.825 11.703 -2.639 1.00 78.50 133 ASN A O 1
ATOM 1104 N N . LEU A 1 134 ? 0.224 10.136 -2.465 1.00 78.75 134 LEU A N 1
ATOM 1105 C CA . LEU A 1 134 ? -0.694 10.944 -1.663 1.00 78.75 134 LEU A CA 1
ATOM 1106 C C . LEU A 1 134 ? -0.546 10.542 -0.200 1.00 78.75 134 LEU A C 1
ATOM 1108 O O . LEU A 1 134 ? -0.682 9.363 0.131 1.00 78.75 134 LEU A O 1
ATOM 1112 N N . ILE A 1 135 ? -0.286 11.522 0.656 1.00 77.88 135 ILE A N 1
ATOM 1113 C CA . ILE A 1 135 ? -0.070 11.352 2.094 1.00 77.88 135 ILE A CA 1
ATOM 1114 C C . ILE A 1 135 ? -1.061 12.245 2.832 1.00 77.88 135 ILE A C 1
ATOM 1116 O O . ILE A 1 135 ? -1.142 13.429 2.527 1.00 77.88 135 ILE A O 1
ATOM 1120 N N . GLU A 1 136 ? -1.836 11.690 3.756 1.00 79.00 136 GLU A N 1
ATOM 1121 C CA . GLU A 1 136 ? -2.818 12.442 4.544 1.00 79.00 136 GLU A CA 1
ATOM 1122 C C . GLU A 1 136 ? -2.114 13.291 5.626 1.00 79.00 136 GLU A C 1
ATOM 1124 O O . GLU A 1 136 ? -1.125 12.854 6.209 1.00 79.00 136 GLU A O 1
ATOM 1129 N N . GLU A 1 137 ? -2.565 14.532 5.834 1.00 77.06 137 GLU A N 1
ATOM 1130 C CA . GLU A 1 137 ? -1.877 15.541 6.659 1.00 77.06 137 GLU A CA 1
ATOM 1131 C C . GLU A 1 137 ? -1.902 15.235 8.164 1.00 77.06 137 GLU A C 1
ATOM 1133 O O . GLU A 1 137 ? -0.902 15.485 8.833 1.00 77.06 137 GLU A O 1
ATOM 1138 N N . GLU A 1 138 ? -3.001 14.706 8.708 1.00 76.69 138 GLU A N 1
ATOM 1139 C CA . GLU A 1 138 ? -3.142 14.479 10.155 1.00 76.69 138 GLU A CA 1
ATOM 1140 C C . GLU A 1 138 ? -2.449 13.192 10.624 1.00 76.69 138 GLU A C 1
ATOM 1142 O O . GLU A 1 138 ? -1.834 13.152 11.690 1.00 76.69 138 GLU A O 1
ATOM 1147 N N . THR A 1 139 ? -2.547 12.133 9.823 1.00 75.19 139 THR A N 1
ATOM 1148 C CA . THR A 1 139 ? -2.031 10.792 10.139 1.00 75.19 139 THR A CA 1
ATOM 1149 C C . THR A 1 139 ? -0.631 10.541 9.592 1.00 75.19 139 THR A C 1
ATOM 1151 O O . THR A 1 139 ? 0.070 9.667 10.097 1.00 75.19 139 THR A O 1
ATOM 1154 N N . TYR A 1 140 ? -0.204 11.308 8.583 1.00 72.81 140 TYR A N 1
ATOM 1155 C CA . TYR A 1 140 ? 1.000 11.053 7.786 1.00 72.81 140 TYR A CA 1
ATOM 1156 C C . TYR A 1 140 ? 0.975 9.715 7.038 1.00 72.81 140 TYR A C 1
ATOM 1158 O O . TYR A 1 140 ? 1.998 9.279 6.504 1.00 72.81 140 TYR A O 1
ATOM 1166 N N . ASP A 1 141 ? -0.192 9.088 6.912 1.00 73.38 141 ASP A N 1
ATOM 1167 C CA . ASP A 1 141 ? -0.344 7.855 6.160 1.00 73.38 141 ASP A CA 1
ATOM 1168 C C . ASP A 1 141 ? -0.320 8.162 4.657 1.00 73.38 141 ASP A C 1
ATOM 1170 O O . ASP A 1 141 ? -1.145 8.900 4.115 1.00 73.38 141 ASP A O 1
ATOM 1174 N N . LYS A 1 142 ? 0.621 7.559 3.929 1.00 73.88 142 LYS A N 1
ATOM 1175 C CA . LYS A 1 142 ? 0.468 7.314 2.483 1.00 73.88 142 LYS A CA 1
ATOM 1176 C C . LYS A 1 142 ? -0.812 6.509 2.231 1.00 73.88 142 LYS A C 1
ATOM 1178 O O . LYS A 1 142 ? -0.962 5.368 2.652 1.00 73.88 142 LYS A O 1
ATOM 1183 N N . THR A 1 143 ? -1.728 7.109 1.497 1.00 73.62 143 THR A N 1
ATOM 1184 C CA . THR A 1 143 ? -3.041 6.533 1.185 1.00 73.62 143 THR A CA 1
ATOM 1185 C C . THR A 1 143 ? -3.116 6.034 -0.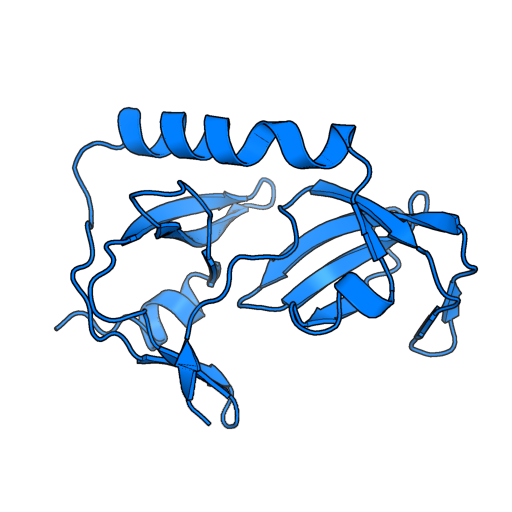254 1.00 73.62 143 THR A C 1
ATOM 1187 O O . THR A 1 143 ? -3.941 5.185 -0.587 1.00 73.62 143 THR A O 1
ATOM 1190 N N . LEU A 1 144 ? -2.234 6.526 -1.128 1.00 75.44 144 LEU A N 1
ATOM 1191 C CA . LEU A 1 144 ? -2.166 6.104 -2.520 1.00 75.44 144 LEU A CA 1
ATOM 1192 C C . LEU A 1 144 ? -0.765 6.324 -3.092 1.00 75.44 144 LEU A C 1
ATOM 1194 O O . LEU A 1 144 ? -0.146 7.358 -2.847 1.00 75.44 144 LEU A O 1
ATOM 1198 N N . ARG A 1 145 ? -0.305 5.380 -3.917 1.00 78.50 145 ARG A N 1
ATOM 1199 C CA . ARG A 1 145 ? 0.871 5.538 -4.779 1.00 78.50 145 ARG A CA 1
ATOM 1200 C C . ARG A 1 145 ? 0.464 5.312 -6.229 1.00 78.50 145 ARG A C 1
ATOM 1202 O O . ARG A 1 145 ? -0.115 4.279 -6.550 1.00 78.50 145 ARG A O 1
ATOM 1209 N N . LEU A 1 146 ? 0.758 6.274 -7.093 1.00 76.81 146 LEU A N 1
ATOM 1210 C CA . LEU A 1 146 ? 0.508 6.200 -8.531 1.00 76.81 146 LEU A CA 1
ATOM 1211 C C . LEU A 1 146 ? 1.836 6.242 -9.273 1.00 76.81 146 LEU A C 1
ATOM 1213 O O . LEU A 1 146 ? 2.745 6.974 -8.876 1.00 76.81 146 LEU A O 1
ATOM 1217 N N . ASN A 1 147 ? 1.951 5.498 -10.369 1.00 80.81 147 ASN A N 1
ATOM 1218 C CA . ASN A 1 147 ? 3.048 5.748 -11.302 1.00 80.81 147 ASN A CA 1
ATOM 1219 C C . ASN A 1 147 ? 2.819 7.080 -12.048 1.00 80.81 147 ASN A C 1
ATOM 1221 O O . ASN A 1 147 ? 1.732 7.661 -12.006 1.00 80.81 147 ASN A O 1
ATOM 1225 N N . ASN A 1 148 ? 3.847 7.591 -12.727 1.00 79.62 148 ASN A N 1
ATOM 1226 C CA . ASN A 1 148 ? 3.760 8.893 -13.392 1.00 79.62 148 ASN A CA 1
ATOM 1227 C C . ASN A 1 148 ? 2.665 8.970 -14.478 1.00 79.62 148 ASN A C 1
ATOM 1229 O O . ASN A 1 148 ? 2.026 10.009 -14.617 1.00 79.62 148 ASN A O 1
ATOM 1233 N N . GLU A 1 149 ? 2.412 7.892 -15.225 1.00 76.06 149 GLU A N 1
ATOM 1234 C CA . GLU A 1 149 ? 1.361 7.870 -16.254 1.00 76.06 149 GLU A CA 1
ATOM 1235 C C . GLU A 1 149 ? -0.042 7.937 -15.637 1.00 76.06 149 GLU A C 1
ATOM 1237 O O . GLU A 1 149 ? -0.878 8.739 -16.059 1.00 76.06 149 GLU A O 1
ATOM 1242 N N . GLU A 1 150 ? -0.294 7.125 -14.607 1.00 74.88 150 GLU A N 1
ATOM 1243 C CA . GLU A 1 150 ? -1.537 7.130 -13.835 1.00 74.88 150 GLU A CA 1
ATOM 1244 C C . GLU A 1 150 ? -1.763 8.492 -13.184 1.00 74.88 150 GLU A C 1
ATOM 1246 O O . GLU A 1 150 ? -2.857 9.051 -13.271 1.00 74.88 150 GLU A O 1
ATOM 1251 N N . PHE A 1 151 ? -0.717 9.061 -12.583 1.00 75.81 151 PHE A N 1
ATOM 1252 C CA . PHE A 1 151 ? -0.772 10.389 -11.995 1.00 75.81 151 PHE A CA 1
ATOM 1253 C C . PHE A 1 151 ? -1.215 11.428 -13.027 1.00 75.81 151 PHE A C 1
ATOM 1255 O O . PHE A 1 151 ? -2.245 12.062 -12.831 1.00 75.81 151 PHE A O 1
ATOM 1262 N N . LEU A 1 152 ? -0.526 11.545 -14.167 1.00 74.19 152 LEU A N 1
ATOM 1263 C CA . LEU A 1 152 ? -0.869 12.517 -15.216 1.00 74.19 152 LEU A CA 1
ATOM 1264 C C . LEU A 1 152 ? -2.287 12.320 -15.778 1.00 74.19 152 LEU A C 1
ATOM 1266 O O . LEU A 1 152 ? -2.969 13.286 -16.120 1.00 74.19 152 LEU A O 1
ATOM 1270 N N . LYS A 1 153 ? -2.753 11.071 -15.867 1.00 70.69 153 LYS A N 1
ATOM 1271 C CA . LYS A 1 153 ? -4.093 10.736 -16.361 1.00 70.69 153 LYS A CA 1
ATOM 1272 C C . LYS A 1 153 ? -5.201 11.118 -15.378 1.00 70.69 153 LYS A C 1
ATOM 1274 O O . LYS A 1 153 ? -6.280 11.531 -15.810 1.00 70.69 153 LYS A O 1
ATOM 1279 N N . HIS A 1 154 ? -4.972 10.916 -14.083 1.00 66.69 154 HIS A N 1
ATOM 1280 C CA . HIS A 1 154 ? -5.991 11.069 -13.040 1.00 66.69 154 HIS A CA 1
ATOM 1281 C C . HIS A 1 154 ? -5.964 12.436 -12.367 1.00 66.69 154 HIS A C 1
ATOM 1283 O O . HIS A 1 154 ? -7.010 12.941 -11.972 1.00 66.69 154 HIS A O 1
ATOM 1289 N N . MET A 1 155 ? -4.793 13.056 -12.312 1.00 63.97 155 MET A N 1
ATOM 1290 C CA . MET A 1 155 ? -4.563 14.401 -11.810 1.00 63.97 155 MET A CA 1
ATOM 1291 C C . MET A 1 155 ? -4.539 15.380 -12.978 1.00 63.97 155 MET A C 1
ATOM 1293 O O . MET A 1 155 ? -3.576 16.124 -13.153 1.00 63.97 155 MET A O 1
ATOM 1297 N N . LYS A 1 156 ? -5.600 15.386 -13.798 1.00 52.81 156 LYS A N 1
ATOM 1298 C CA . LYS A 1 156 ? -5.875 16.548 -14.651 1.00 52.81 156 LYS A CA 1
ATOM 1299 C C . LYS A 1 156 ? -6.104 17.724 -13.707 1.00 52.81 156 LYS A C 1
ATOM 1301 O O . LYS A 1 156 ? -7.194 17.867 -13.163 1.00 52.81 156 LYS A O 1
ATOM 1306 N N . ILE A 1 157 ? -5.033 18.467 -13.445 1.00 46.06 157 ILE A N 1
ATOM 1307 C CA . ILE A 1 157 ? -5.034 19.676 -12.630 1.00 46.06 157 ILE A CA 1
ATOM 1308 C C . ILE A 1 157 ? -6.084 20.608 -13.247 1.00 46.06 157 ILE A C 1
ATOM 1310 O O . ILE A 1 157 ? -5.986 20.936 -14.431 1.00 46.06 157 ILE A O 1
ATOM 1314 N N . LEU A 1 158 ? -7.116 20.929 -12.462 1.00 35.97 158 LEU A N 1
ATOM 1315 C CA . LEU A 1 158 ? -7.987 22.083 -12.680 1.00 35.97 158 LEU A CA 1
ATOM 1316 C C . LEU A 1 158 ? -7.239 23.341 -12.244 1.00 35.97 158 LEU A C 1
ATOM 1318 O O . LEU A 1 158 ? -6.616 23.283 -11.157 1.00 35.97 158 LEU A O 1
#

Secondary structure (DSSP, 8-state):
-EEE-PPPSS-TT-EEEE-S-EEETTEEE-TT-EEEEEEEEBTEEEEEETTSTTSS-EEEEHHHHHHHEEE-GGGSTTHHHHHHHHHHHTTTS-EE-S--EEEEETTEEEEPPTT--EEEEEEE-TTS-EEEEEEETTT--EEEEEEHHHHHHH----

Sequence (158 aa):
MAIYLPPLYCGYEARLKLIRDLIWNDLFVPKEKECRVVDIIGWTYIICPKGSNGTIEHRMKNSIMSDYFEVIEDGIKPWIEDNKLSISEQTLRSKLVKDIKIHINKRETICIEKGRTYYCLKDQATDGRMFWNLIEEETYDKTLRLNNEEFLKHMKIL